Protein AF-M6G6G9-F1 (afdb_monomer)

pLDDT: mean 79.8, std 20.99, range [36.53, 98.06]

Structure (mmCIF, N/CA/C/O backbone):
data_AF-M6G6G9-F1
#
_entry.id   AF-M6G6G9-F1
#
loop_
_atom_site.group_PDB
_atom_site.id
_atom_site.type_symbol
_atom_site.label_atom_id
_atom_site.label_alt_id
_atom_site.label_comp_id
_atom_site.label_asym_id
_atom_site.label_entity_id
_atom_site.label_seq_id
_atom_site.pdbx_PDB_ins_code
_atom_site.Cartn_x
_atom_site.Cartn_y
_atom_site.Cartn_z
_atom_site.occupancy
_atom_site.B_iso_or_equiv
_atom_site.auth_seq_id
_atom_site.auth_comp_id
_atom_site.auth_asym_id
_atom_site.auth_atom_id
_atom_site.pdbx_PDB_model_num
ATOM 1 N N . MET A 1 1 ? 42.085 -16.597 2.224 1.00 45.19 1 MET A N 1
ATOM 2 C CA . MET A 1 1 ? 40.997 -16.356 1.247 1.00 45.19 1 MET A CA 1
ATOM 3 C C . MET A 1 1 ? 41.285 -17.162 -0.008 1.00 45.19 1 MET A C 1
ATOM 5 O O . MET A 1 1 ? 42.331 -16.979 -0.619 1.00 45.19 1 MET A O 1
ATOM 9 N N . ASN A 1 2 ? 40.425 -18.136 -0.305 1.00 42.97 2 ASN A N 1
ATOM 10 C CA . ASN A 1 2 ? 40.686 -19.196 -1.280 1.00 42.97 2 ASN A CA 1
ATOM 11 C C . ASN A 1 2 ? 40.674 -18.666 -2.721 1.00 42.97 2 ASN A C 1
ATOM 13 O O . ASN A 1 2 ? 39.693 -18.068 -3.157 1.00 42.97 2 ASN A O 1
ATOM 17 N N . LYS A 1 3 ? 41.748 -18.949 -3.473 1.00 51.94 3 LYS A N 1
ATOM 18 C CA . LYS A 1 3 ? 41.947 -18.546 -4.882 1.00 51.94 3 LYS A CA 1
ATOM 19 C C . LYS A 1 3 ? 40.821 -19.010 -5.824 1.00 51.94 3 LYS A C 1
ATOM 21 O O . LYS A 1 3 ? 40.594 -18.385 -6.852 1.00 51.94 3 LYS A O 1
ATOM 26 N N . VAL A 1 4 ? 40.074 -20.043 -5.432 1.00 53.12 4 VAL A N 1
ATOM 27 C CA . VAL A 1 4 ? 38.934 -20.600 -6.180 1.00 53.12 4 VAL A CA 1
ATOM 28 C C . VAL A 1 4 ? 37.729 -19.645 -6.207 1.00 53.12 4 VAL A C 1
ATOM 30 O O . VAL A 1 4 ? 37.042 -19.564 -7.219 1.00 53.12 4 VAL A O 1
ATOM 33 N N . GLY A 1 5 ? 37.505 -18.853 -5.150 1.00 45.66 5 GLY A N 1
ATOM 34 C CA . GLY A 1 5 ? 36.379 -17.907 -5.094 1.00 45.66 5 GLY A CA 1
ATOM 35 C C . GLY A 1 5 ? 36.552 -16.689 -6.008 1.00 45.66 5 GLY A C 1
ATOM 36 O O . GLY A 1 5 ? 35.576 -16.167 -6.536 1.00 45.66 5 GLY A O 1
ATOM 37 N N . SER A 1 6 ? 37.799 -16.275 -6.254 1.00 54.47 6 SER A N 1
ATOM 38 C CA . SER A 1 6 ? 38.108 -15.135 -7.131 1.00 54.47 6 SER A CA 1
ATOM 39 C C . SER A 1 6 ? 37.906 -15.475 -8.615 1.00 54.47 6 SER A C 1
ATOM 41 O O . SER A 1 6 ? 37.390 -14.663 -9.381 1.00 54.47 6 SER A O 1
ATOM 43 N N . ALA A 1 7 ? 38.229 -16.711 -9.015 1.00 53.97 7 ALA A N 1
ATOM 44 C CA . ALA A 1 7 ? 38.065 -17.171 -10.395 1.00 53.97 7 ALA A CA 1
ATOM 45 C C . ALA A 1 7 ? 36.588 -17.277 -10.818 1.00 53.97 7 ALA A C 1
ATOM 47 O O . ALA A 1 7 ? 36.253 -16.985 -11.964 1.00 53.97 7 ALA A O 1
ATOM 48 N N . ILE A 1 8 ? 35.694 -17.629 -9.887 1.00 55.59 8 ILE A N 1
ATOM 49 C CA . ILE A 1 8 ? 34.250 -17.714 -10.153 1.00 55.59 8 ILE A CA 1
ATOM 50 C C . ILE A 1 8 ? 33.657 -16.310 -10.362 1.00 55.59 8 ILE A C 1
ATOM 52 O O . ILE A 1 8 ? 32.895 -16.111 -11.303 1.00 55.59 8 ILE A O 1
ATOM 56 N N . CYS A 1 9 ? 34.070 -15.308 -9.577 1.00 49.84 9 CYS A N 1
ATOM 57 C CA . CYS A 1 9 ? 33.643 -13.918 -9.790 1.00 49.84 9 CYS A CA 1
ATOM 58 C C . CYS A 1 9 ? 34.127 -13.337 -11.129 1.00 49.84 9 CYS A C 1
ATOM 60 O O . CYS A 1 9 ? 33.386 -12.600 -11.777 1.00 49.84 9 CYS A O 1
ATOM 62 N N . ALA A 1 10 ? 35.339 -13.682 -11.572 1.00 53.81 10 ALA A N 1
ATOM 63 C CA . ALA A 1 10 ? 35.865 -13.196 -12.847 1.00 53.81 10 ALA A CA 1
ATOM 64 C C . ALA A 1 10 ? 35.118 -13.784 -14.062 1.00 53.81 10 ALA A C 1
ATOM 66 O O . ALA A 1 10 ? 34.889 -13.073 -15.038 1.00 53.81 10 ALA A O 1
ATOM 67 N N . LEU A 1 11 ? 34.683 -15.048 -13.990 1.00 53.75 11 LEU A N 1
ATOM 68 C CA . LEU A 1 11 ? 33.945 -15.707 -15.077 1.00 53.75 11 LEU A CA 1
ATOM 69 C C . LEU A 1 11 ? 32.500 -15.197 -15.226 1.00 53.75 11 LEU A C 1
ATOM 71 O O . LEU A 1 11 ? 31.988 -15.136 -16.342 1.00 53.75 11 LEU A O 1
ATOM 75 N N . PHE A 1 12 ? 31.854 -14.766 -14.138 1.00 51.16 12 PHE A N 1
ATOM 76 C CA . PHE A 1 12 ? 30.517 -14.158 -14.210 1.00 51.16 12 PHE A CA 1
ATOM 77 C C . PHE A 1 12 ? 30.526 -12.742 -14.812 1.00 51.16 12 PHE A C 1
ATOM 79 O O . PHE A 1 12 ? 29.545 -12.331 -15.437 1.00 51.16 12 PHE A O 1
ATOM 86 N N . LEU A 1 13 ? 31.628 -11.998 -14.673 1.00 48.34 13 LEU A N 1
ATOM 87 C CA . LEU A 1 13 ? 31.745 -10.642 -15.221 1.00 48.34 13 LEU A CA 1
ATOM 88 C C . LEU A 1 13 ? 32.042 -10.632 -16.727 1.00 48.34 13 LEU A C 1
ATOM 90 O O . LEU A 1 13 ? 31.556 -9.751 -17.431 1.00 48.34 13 LEU A O 1
ATOM 94 N N . THR A 1 14 ? 32.775 -11.617 -17.253 1.00 48.66 14 THR A N 1
ATOM 95 C CA . THR A 1 14 ? 33.119 -11.660 -18.686 1.00 48.66 14 THR A CA 1
ATOM 96 C C . THR A 1 14 ? 31.988 -12.185 -19.568 1.00 48.66 14 THR A C 1
ATOM 98 O O . THR A 1 14 ? 31.880 -11.765 -20.720 1.00 48.66 14 THR A O 1
ATOM 101 N N . TYR A 1 15 ? 31.093 -13.031 -19.043 1.00 40.59 15 TYR A N 1
ATOM 102 C CA . TYR A 1 15 ? 29.968 -13.557 -19.826 1.00 40.59 15 TYR A CA 1
ATOM 103 C C . TYR A 1 15 ? 28.914 -12.483 -20.160 1.00 40.59 15 TYR A C 1
ATOM 105 O O . TYR A 1 15 ? 28.321 -12.507 -21.235 1.00 40.59 15 TYR A O 1
ATOM 113 N N . ASN A 1 16 ? 28.732 -11.479 -19.293 1.00 42.16 16 ASN A N 1
ATOM 114 C CA . ASN A 1 16 ? 27.743 -10.411 -19.502 1.00 42.16 16 ASN A CA 1
ATOM 115 C C . ASN A 1 16 ? 28.181 -9.339 -20.516 1.00 42.16 16 ASN A C 1
ATOM 117 O O . ASN A 1 16 ? 27.340 -8.618 -21.047 1.00 42.16 16 ASN A O 1
ATOM 121 N N . VAL A 1 17 ? 29.478 -9.242 -20.832 1.00 42.88 17 VAL A N 1
ATOM 122 C CA . VAL A 1 17 ? 29.991 -8.246 -21.791 1.00 42.88 17 VAL A CA 1
ATOM 123 C C . VAL A 1 17 ? 29.801 -8.704 -23.242 1.00 42.88 17 VAL A C 1
ATOM 125 O O . VAL A 1 17 ? 29.745 -7.876 -24.149 1.00 42.88 17 VAL A O 1
ATOM 128 N N . SER A 1 18 ? 29.630 -10.007 -23.491 1.00 37.56 18 SER A N 1
ATOM 129 C CA . SER A 1 18 ? 29.660 -10.536 -24.861 1.00 37.56 18 SER A CA 1
ATOM 130 C C . SER A 1 18 ? 28.325 -10.515 -25.618 1.00 37.56 18 SER A C 1
ATOM 132 O O . SER A 1 18 ? 28.313 -10.828 -26.806 1.00 37.56 18 SER A O 1
ATOM 134 N N . ILE A 1 19 ? 27.213 -10.135 -24.978 1.00 44.84 19 ILE A N 1
ATOM 135 C CA . ILE A 1 19 ? 25.882 -10.088 -25.619 1.00 44.84 19 ILE A CA 1
ATOM 136 C C . ILE A 1 19 ? 25.543 -8.691 -26.189 1.00 44.84 19 ILE A C 1
ATOM 138 O O . ILE A 1 19 ? 24.556 -8.541 -26.901 1.00 44.84 19 ILE A O 1
ATOM 142 N N . PHE A 1 20 ? 26.370 -7.660 -25.967 1.00 44.44 20 PHE A N 1
ATOM 143 C CA . PHE A 1 20 ? 26.024 -6.269 -26.320 1.00 44.44 20 PHE A CA 1
ATOM 144 C C . PHE A 1 20 ? 26.701 -5.711 -27.590 1.00 44.44 20 PHE A C 1
ATOM 146 O O . PHE A 1 20 ? 26.922 -4.509 -27.715 1.00 44.44 20 PHE A O 1
ATOM 153 N N . SER A 1 21 ? 27.046 -6.548 -28.568 1.00 41.75 21 SER A N 1
ATOM 154 C CA . SER A 1 21 ? 27.523 -6.059 -29.875 1.00 41.75 21 SER A CA 1
ATOM 155 C C . SER A 1 21 ? 26.793 -6.719 -31.031 1.00 41.75 21 SER A C 1
ATOM 157 O O . SER A 1 21 ? 27.358 -7.489 -31.797 1.00 41.75 21 SER A O 1
ATOM 159 N N . GLN A 1 22 ? 25.518 -6.366 -31.173 1.00 37.16 22 GLN A N 1
ATOM 160 C CA . GLN A 1 22 ? 24.841 -6.384 -32.465 1.00 37.16 22 GLN A CA 1
ATOM 161 C C . GLN A 1 22 ? 24.063 -5.077 -32.616 1.00 37.16 22 GLN A C 1
ATOM 163 O O . GLN A 1 22 ? 22.884 -4.976 -32.297 1.00 37.16 22 GLN A O 1
ATOM 168 N N . THR A 1 23 ? 24.756 -4.034 -33.066 1.00 36.53 23 THR A N 1
ATOM 169 C CA . THR A 1 23 ? 24.116 -2.811 -33.551 1.00 36.53 23 THR A CA 1
ATOM 170 C C . THR A 1 23 ? 23.564 -3.074 -34.946 1.00 36.53 23 THR A C 1
ATOM 172 O O . THR A 1 23 ? 24.328 -3.158 -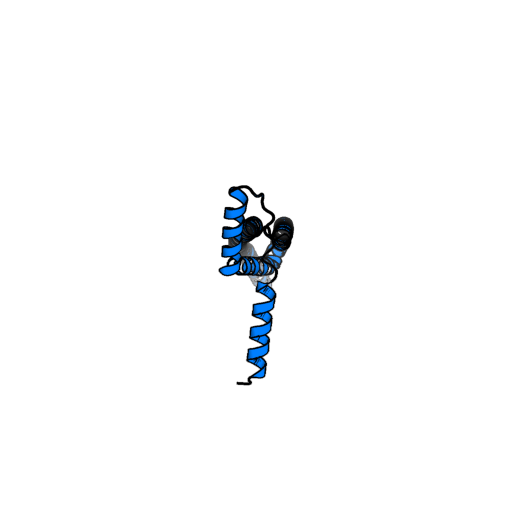35.907 1.00 36.53 23 THR A O 1
ATOM 175 N N . ILE A 1 24 ? 22.242 -3.182 -35.061 1.00 39.06 24 ILE A N 1
ATOM 176 C CA . ILE A 1 24 ? 21.547 -3.032 -36.341 1.00 39.06 24 ILE A CA 1
ATOM 177 C C . ILE A 1 24 ? 21.561 -1.531 -36.686 1.00 39.06 24 ILE A C 1
ATOM 179 O O . ILE A 1 24 ? 21.150 -0.714 -35.856 1.00 39.06 24 ILE A O 1
ATOM 183 N N . PRO A 1 25 ? 22.069 -1.119 -37.860 1.00 37.03 25 PRO A N 1
ATOM 184 C CA . PRO A 1 25 ? 22.175 0.289 -38.201 1.00 37.03 25 PRO A CA 1
ATOM 185 C C . PRO A 1 25 ? 20.826 0.805 -38.707 1.00 37.03 25 PRO A C 1
ATOM 187 O O . PRO A 1 25 ? 20.436 0.548 -39.842 1.00 37.03 25 PRO A O 1
ATOM 190 N N . GLY A 1 26 ? 20.125 1.557 -37.860 1.00 47.06 26 GLY A N 1
ATOM 191 C CA . GLY A 1 26 ? 18.931 2.294 -38.266 1.00 47.06 26 GLY A CA 1
ATOM 192 C C . GLY A 1 26 ? 18.002 2.616 -37.109 1.00 47.06 26 GLY A C 1
ATOM 193 O O . GLY A 1 26 ? 16.889 2.112 -37.081 1.00 47.06 26 GLY A O 1
ATOM 194 N N . GLU A 1 27 ? 18.423 3.454 -36.158 1.00 39.16 27 GLU A N 1
ATOM 195 C CA . GLU A 1 27 ? 17.496 3.933 -35.130 1.00 39.16 27 GLU A CA 1
ATOM 196 C C . GLU A 1 27 ? 17.638 5.428 -34.836 1.00 39.16 27 GLU A C 1
ATOM 198 O O . GLU A 1 27 ? 18.737 5.990 -34.773 1.00 39.16 27 GLU A O 1
ATOM 203 N N . SER A 1 28 ? 16.465 6.056 -34.722 1.00 47.47 28 SER A N 1
ATOM 204 C CA . SER A 1 28 ? 16.240 7.487 -34.540 1.00 47.47 28 SER A CA 1
ATOM 205 C C . SER A 1 28 ? 16.884 8.030 -33.258 1.00 47.47 28 SER A C 1
ATOM 207 O O . SER A 1 28 ? 17.110 7.306 -32.292 1.00 47.47 28 SER A O 1
ATOM 209 N N . LYS A 1 29 ? 17.171 9.337 -33.233 1.00 50.59 29 LYS A N 1
ATOM 210 C CA . LYS A 1 29 ? 17.879 9.995 -32.121 1.00 50.59 29 LYS A CA 1
ATOM 211 C C . LYS A 1 29 ? 17.161 9.891 -30.760 1.00 50.59 29 LYS A C 1
ATOM 213 O O . LYS A 1 29 ? 17.851 9.947 -29.747 1.00 50.59 29 LYS A O 1
ATOM 218 N N . ASP A 1 30 ? 15.846 9.659 -30.728 1.00 49.44 30 ASP A N 1
ATOM 219 C CA . ASP A 1 30 ? 15.071 9.523 -29.483 1.00 49.44 30 ASP A CA 1
ATOM 220 C C . ASP A 1 30 ? 15.281 8.178 -28.767 1.00 49.44 30 ASP A C 1
ATOM 222 O O . ASP A 1 30 ? 15.223 8.114 -27.536 1.00 49.44 30 ASP A O 1
ATOM 226 N N . SER A 1 31 ? 15.585 7.096 -29.497 1.00 53.91 31 SER A N 1
ATOM 227 C CA . SER A 1 31 ? 15.775 5.778 -28.873 1.00 53.91 31 SER A CA 1
ATOM 228 C C . SER A 1 31 ? 17.065 5.719 -28.056 1.00 53.91 31 SER A C 1
ATOM 230 O O . SER A 1 31 ? 17.075 5.170 -26.956 1.00 53.91 31 SER A O 1
ATOM 232 N N . LYS A 1 32 ? 18.136 6.371 -28.528 1.00 52.72 32 LYS A N 1
ATOM 233 C CA . LYS A 1 32 ? 19.435 6.400 -27.838 1.00 52.72 32 LYS A CA 1
ATOM 234 C C . LYS A 1 32 ? 19.376 7.081 -26.472 1.00 52.72 32 LYS A C 1
ATOM 236 O O . LYS A 1 32 ? 20.006 6.587 -25.542 1.00 52.72 32 LYS A O 1
ATOM 241 N N . GLN A 1 33 ? 18.621 8.174 -26.341 1.00 58.94 33 GLN A N 1
ATOM 242 C CA . GLN A 1 33 ? 18.523 8.932 -25.089 1.00 58.94 33 GLN A CA 1
ATOM 243 C C . GLN A 1 33 ? 17.724 8.177 -24.014 1.00 58.94 33 GLN A C 1
ATOM 245 O O . GLN A 1 33 ? 18.104 8.168 -22.839 1.00 58.94 33 GLN A O 1
ATOM 250 N N . LYS A 1 34 ? 16.653 7.484 -24.419 1.00 59.34 34 LYS A N 1
ATOM 251 C CA . LYS A 1 34 ? 15.872 6.612 -23.532 1.00 59.34 34 LYS A CA 1
ATOM 252 C C . LYS A 1 34 ? 16.711 5.430 -23.034 1.00 59.34 34 LYS A C 1
ATOM 254 O O . LYS A 1 34 ? 16.739 5.156 -21.840 1.00 59.34 34 LYS A O 1
ATOM 259 N N . LEU A 1 35 ? 17.482 4.813 -23.930 1.00 59.78 35 LEU A N 1
ATOM 260 C CA . LEU A 1 35 ? 18.350 3.672 -23.624 1.00 59.78 35 LEU A CA 1
ATOM 261 C C . LEU A 1 35 ? 19.490 4.043 -22.656 1.00 59.78 35 LEU A C 1
ATOM 263 O O . LEU A 1 35 ? 19.846 3.244 -21.793 1.00 59.78 35 LEU A O 1
ATOM 267 N N . THR A 1 36 ? 20.031 5.265 -22.744 1.00 61.59 36 THR A N 1
ATOM 268 C CA . THR A 1 36 ? 21.016 5.774 -21.771 1.00 61.59 36 THR A CA 1
ATOM 269 C C . THR A 1 36 ? 20.415 6.047 -20.392 1.00 61.59 36 THR A C 1
ATOM 271 O O . THR A 1 36 ? 21.055 5.735 -19.392 1.00 61.59 36 THR A O 1
ATOM 274 N N . SER A 1 37 ? 19.188 6.574 -20.320 1.00 65.94 37 SER A N 1
ATOM 275 C CA . SER A 1 37 ? 18.511 6.861 -19.045 1.00 65.94 37 SER A CA 1
ATOM 276 C C . SER A 1 37 ? 18.065 5.583 -18.327 1.00 65.94 37 SER A C 1
ATOM 278 O O . SER A 1 37 ? 18.262 5.445 -17.122 1.00 65.94 37 SER A O 1
ATOM 280 N N . ASP A 1 38 ? 17.536 4.611 -19.069 1.00 68.25 38 ASP A N 1
ATOM 281 C CA . ASP A 1 38 ? 17.146 3.309 -18.526 1.00 68.25 38 ASP A CA 1
ATOM 282 C C . ASP A 1 38 ? 18.363 2.531 -18.001 1.00 68.25 38 ASP A C 1
ATOM 284 O O . ASP A 1 38 ? 18.302 1.902 -16.944 1.00 68.25 38 ASP A O 1
ATOM 288 N N . ARG A 1 39 ? 19.505 2.638 -18.689 1.00 70.69 39 ARG A N 1
ATOM 289 C CA . ARG A 1 39 ? 20.779 2.073 -18.236 1.00 70.69 39 ARG A CA 1
ATOM 290 C C . ARG A 1 39 ? 21.268 2.711 -16.934 1.00 70.69 39 ARG A C 1
ATOM 292 O O . ARG A 1 39 ? 21.682 1.988 -16.033 1.00 70.69 39 ARG A O 1
ATOM 299 N N . GLU A 1 40 ? 21.164 4.030 -16.799 1.00 74.19 40 GLU A N 1
ATOM 300 C CA . GLU A 1 40 ? 21.514 4.748 -15.567 1.00 74.19 40 GLU A CA 1
ATOM 301 C C . GLU A 1 40 ? 20.637 4.310 -14.379 1.00 74.19 40 GLU A C 1
ATOM 303 O O . GLU A 1 40 ? 21.132 4.117 -13.269 1.00 74.19 40 GLU A O 1
ATOM 308 N N . LEU A 1 41 ? 19.338 4.075 -14.593 1.00 73.62 41 LEU A N 1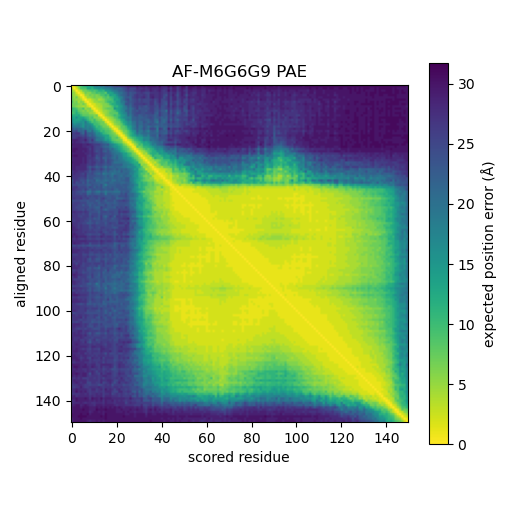
ATOM 309 C CA . LEU A 1 41 ? 18.422 3.604 -13.542 1.00 73.62 41 LEU A CA 1
ATOM 310 C C . LEU A 1 41 ? 18.787 2.213 -13.000 1.00 73.62 41 LEU A C 1
ATOM 312 O O . LEU A 1 41 ? 18.581 1.942 -11.810 1.00 73.62 41 LEU A O 1
ATOM 316 N N . ILE A 1 42 ? 19.334 1.350 -13.859 1.00 74.56 42 ILE A N 1
ATOM 317 C CA . ILE A 1 42 ? 19.838 0.023 -13.486 1.00 74.56 42 ILE A CA 1
ATOM 318 C C . ILE A 1 42 ? 21.198 0.148 -12.795 1.00 74.56 42 ILE A C 1
ATOM 320 O O . ILE A 1 42 ? 21.382 -0.409 -11.714 1.00 74.56 42 ILE A O 1
ATOM 324 N N . GLU A 1 43 ? 22.134 0.903 -13.376 1.00 70.75 43 GLU A N 1
ATOM 325 C CA . GLU A 1 43 ? 23.496 1.074 -12.847 1.00 70.75 43 GLU A CA 1
ATOM 326 C C . GLU A 1 43 ? 23.501 1.761 -11.471 1.00 70.75 43 GLU A C 1
ATOM 328 O O . GLU A 1 43 ? 24.290 1.402 -10.598 1.00 70.75 43 GLU A O 1
ATOM 333 N N . THR A 1 44 ? 22.572 2.691 -11.232 1.00 77.25 44 THR A N 1
ATOM 334 C CA . THR A 1 44 ? 22.393 3.355 -9.928 1.00 77.25 44 THR A CA 1
ATOM 335 C C . THR A 1 44 ? 21.645 2.500 -8.900 1.00 77.25 44 THR A C 1
ATOM 337 O O . THR A 1 44 ? 21.586 2.865 -7.725 1.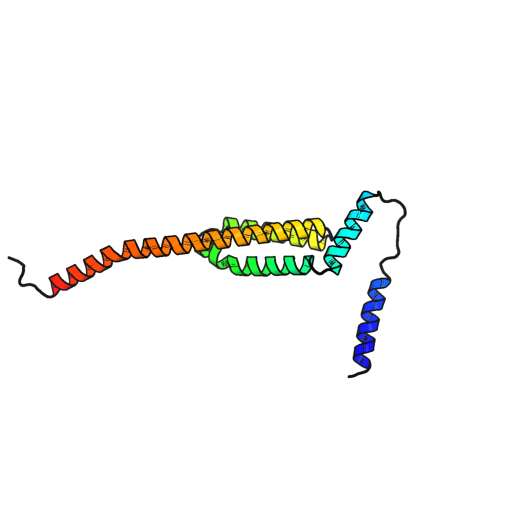00 77.25 44 THR A O 1
ATOM 340 N N . GLY A 1 45 ? 21.023 1.388 -9.312 1.00 84.50 45 GLY A N 1
ATOM 341 C CA . GLY A 1 45 ? 20.181 0.549 -8.452 1.00 84.50 45 GLY A CA 1
ATOM 342 C C . GLY A 1 45 ? 18.890 1.226 -7.970 1.00 84.50 45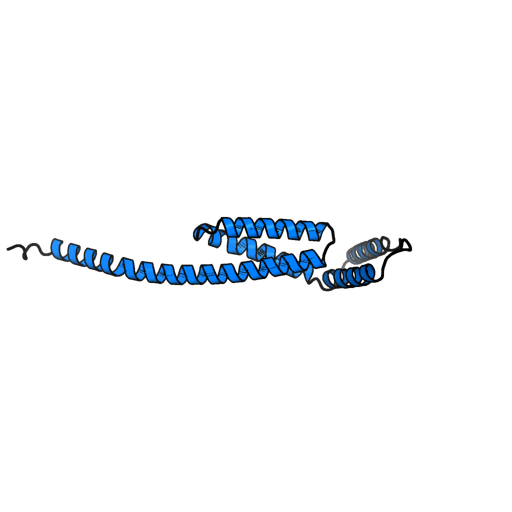 G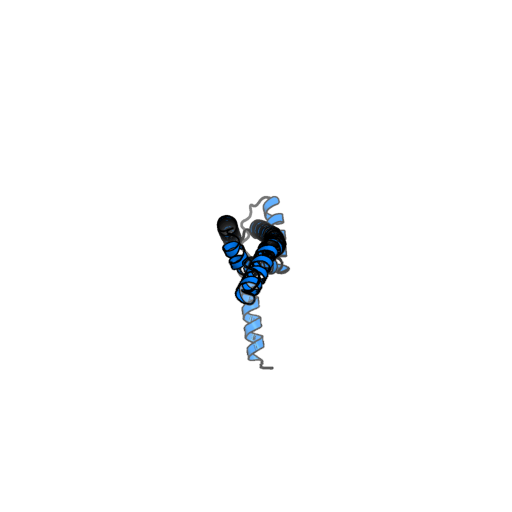LY A C 1
ATOM 343 O O . GLY A 1 45 ? 18.167 0.660 -7.143 1.00 84.50 45 GLY A O 1
ATOM 344 N N . LYS A 1 46 ? 18.571 2.429 -8.474 1.00 89.12 46 LYS A N 1
ATOM 345 C CA . LYS A 1 46 ? 17.396 3.210 -8.059 1.00 89.12 46 LYS A CA 1
ATOM 346 C C . LYS A 1 46 ? 16.099 2.450 -8.333 1.00 89.12 46 LYS A C 1
ATOM 348 O O . LYS A 1 46 ? 15.200 2.454 -7.489 1.00 89.12 46 LYS A O 1
ATOM 353 N N . LEU A 1 47 ? 16.018 1.780 -9.483 1.00 90.50 47 LEU A N 1
ATOM 354 C CA . LEU A 1 47 ? 14.850 0.999 -9.880 1.00 90.50 47 LEU A CA 1
ATOM 355 C C . LEU A 1 47 ? 14.590 -0.179 -8.926 1.00 90.50 47 LEU A C 1
ATOM 357 O O . LEU A 1 47 ? 13.481 -0.318 -8.409 1.00 90.50 47 LEU A O 1
ATOM 361 N N . GLU A 1 48 ? 15.608 -0.985 -8.614 1.00 92.56 48 GLU A N 1
ATOM 362 C CA . GLU A 1 48 ? 15.453 -2.087 -7.649 1.00 92.56 48 GLU A CA 1
ATOM 363 C C . GLU A 1 48 ? 15.074 -1.582 -6.260 1.00 92.56 48 GLU A C 1
ATOM 365 O O . GLU A 1 48 ? 14.248 -2.176 -5.561 1.00 92.56 48 GLU A O 1
ATOM 370 N N . PHE A 1 49 ? 15.648 -0.450 -5.857 1.00 93.31 49 PHE A N 1
ATOM 371 C CA . PHE A 1 49 ? 15.340 0.158 -4.577 1.00 93.31 49 PHE A CA 1
ATOM 372 C C . PHE A 1 49 ? 13.872 0.591 -4.474 1.00 93.31 49 PHE A C 1
ATOM 374 O O . PHE A 1 49 ? 13.213 0.259 -3.482 1.00 93.31 49 PHE A O 1
ATOM 381 N N . ILE A 1 50 ? 13.334 1.297 -5.479 1.00 95.06 50 ILE A N 1
ATOM 382 C CA . ILE A 1 50 ? 11.926 1.720 -5.455 1.00 95.06 50 ILE A CA 1
ATOM 383 C C . ILE A 1 50 ? 10.983 0.521 -5.565 1.00 95.06 50 ILE A C 1
ATOM 385 O O . ILE A 1 50 ? 10.027 0.434 -4.795 1.00 95.06 50 ILE A O 1
ATOM 389 N N . ARG A 1 51 ? 11.294 -0.453 -6.425 1.00 96.38 51 ARG A N 1
ATOM 390 C CA . ARG A 1 51 ? 10.530 -1.697 -6.563 1.00 96.38 51 ARG A CA 1
ATOM 391 C C . ARG A 1 51 ? 10.416 -2.435 -5.228 1.00 96.38 51 ARG A C 1
ATOM 393 O O . ARG A 1 51 ? 9.314 -2.770 -4.788 1.00 96.38 51 ARG A O 1
ATOM 400 N N . ARG A 1 52 ? 11.538 -2.610 -4.517 1.00 96.44 52 ARG A N 1
ATOM 401 C CA . ARG A 1 52 ? 11.561 -3.233 -3.184 1.00 96.44 52 ARG A CA 1
ATOM 402 C C . ARG A 1 52 ? 10.759 -2.435 -2.156 1.00 96.44 52 ARG A C 1
ATOM 404 O O . ARG A 1 52 ? 10.042 -3.035 -1.354 1.00 96.44 52 ARG A O 1
ATOM 411 N N . LYS A 1 53 ? 10.872 -1.103 -2.160 1.00 95.88 53 LYS A N 1
ATOM 412 C CA . LYS A 1 53 ? 10.089 -0.230 -1.270 1.00 95.88 53 LYS A CA 1
ATOM 413 C C . LYS A 1 53 ? 8.592 -0.398 -1.487 1.00 95.88 53 LYS A C 1
ATOM 415 O O . LYS A 1 53 ? 7.861 -0.558 -0.515 1.00 95.88 53 LYS A O 1
ATOM 420 N N . VAL A 1 54 ? 8.153 -0.403 -2.742 1.00 97.25 54 VAL A N 1
ATOM 421 C CA . VAL A 1 54 ? 6.744 -0.582 -3.098 1.00 97.25 54 VAL A CA 1
ATOM 422 C C . VAL A 1 54 ? 6.234 -1.942 -2.637 1.00 97.25 54 VAL A C 1
ATOM 424 O O . VAL A 1 54 ? 5.195 -1.998 -1.987 1.00 97.25 54 VAL A O 1
ATOM 427 N N . TYR A 1 55 ? 6.982 -3.020 -2.890 1.00 97.31 55 TYR A N 1
ATOM 428 C CA . TYR A 1 55 ? 6.613 -4.363 -2.434 1.00 97.31 55 TYR A CA 1
ATOM 429 C C . TYR A 1 55 ? 6.415 -4.430 -0.911 1.00 97.31 55 TYR A C 1
ATOM 431 O O . TYR A 1 55 ? 5.415 -4.964 -0.424 1.00 97.31 55 TYR A O 1
ATOM 439 N N . LEU A 1 56 ? 7.351 -3.857 -0.144 1.00 97.19 56 LEU A N 1
ATOM 440 C CA . LEU A 1 56 ? 7.250 -3.810 1.315 1.00 97.19 56 LEU A CA 1
ATOM 441 C C . LEU A 1 56 ? 6.078 -2.941 1.785 1.00 97.19 56 LEU A C 1
ATOM 443 O O . LEU A 1 56 ? 5.356 -3.364 2.685 1.00 97.19 56 LEU A O 1
ATOM 447 N N . GLY A 1 57 ? 5.856 -1.781 1.161 1.00 96.19 57 GLY A N 1
ATOM 448 C CA . GLY A 1 57 ? 4.730 -0.896 1.471 1.00 96.19 57 GLY A CA 1
ATOM 449 C C . GLY A 1 57 ? 3.377 -1.567 1.224 1.00 96.19 57 GLY A C 1
ATOM 450 O O . GLY A 1 57 ? 2.524 -1.579 2.104 1.00 96.19 57 GLY A O 1
ATOM 451 N N . LEU A 1 58 ? 3.210 -2.230 0.076 1.00 96.19 58 LEU A N 1
ATOM 452 C CA . LEU A 1 58 ? 2.013 -3.015 -0.255 1.00 96.19 58 LEU A CA 1
ATOM 453 C C . LEU A 1 58 ? 1.748 -4.113 0.774 1.00 96.19 58 LEU A C 1
ATOM 455 O O . LEU A 1 58 ? 0.621 -4.281 1.243 1.00 96.19 58 LEU A O 1
ATOM 459 N N . LYS A 1 59 ? 2.794 -4.858 1.149 1.00 95.50 59 LYS A N 1
ATOM 460 C CA . LYS A 1 59 ? 2.692 -5.896 2.178 1.00 95.50 59 LYS A CA 1
ATOM 461 C C . LYS A 1 59 ? 2.305 -5.303 3.537 1.00 95.50 59 LYS A C 1
ATOM 463 O O . LYS A 1 59 ? 1.490 -5.906 4.232 1.00 95.50 59 LYS A O 1
ATOM 468 N N . GLY A 1 60 ? 2.874 -4.154 3.898 1.00 94.94 60 GLY A N 1
ATOM 469 C CA . GLY A 1 60 ? 2.635 -3.473 5.171 1.00 94.94 60 GLY A CA 1
ATOM 470 C C . GLY A 1 60 ? 1.218 -2.920 5.301 1.00 94.94 60 GLY A C 1
ATOM 471 O O . GLY A 1 60 ? 0.553 -3.160 6.305 1.00 94.94 60 GLY A O 1
ATOM 472 N N . ILE A 1 61 ? 0.716 -2.248 4.264 1.00 96.00 61 ILE A N 1
ATOM 473 C CA . ILE A 1 61 ? -0.581 -1.564 4.317 1.00 96.00 61 ILE A CA 1
ATOM 474 C C . ILE A 1 61 ? -1.781 -2.511 4.134 1.00 96.00 61 ILE A C 1
ATOM 476 O O . ILE A 1 61 ? -2.913 -2.163 4.471 1.00 96.00 61 ILE A O 1
ATOM 480 N N . ARG A 1 62 ? -1.555 -3.734 3.634 1.00 96.12 62 ARG A N 1
ATOM 481 C CA . ARG A 1 62 ? -2.610 -4.701 3.286 1.00 96.12 62 ARG A CA 1
ATOM 482 C C . ARG A 1 62 ? -3.627 -4.935 4.401 1.00 96.12 62 ARG A C 1
ATOM 484 O O . ARG A 1 62 ? -4.827 -4.851 4.156 1.00 96.12 62 ARG A O 1
ATOM 491 N N . VAL A 1 63 ? -3.162 -5.281 5.601 1.00 95.19 63 VAL A N 1
ATOM 492 C CA . VAL A 1 63 ? -4.055 -5.616 6.726 1.00 95.19 63 VAL A CA 1
ATOM 493 C C . VAL A 1 63 ? -4.842 -4.386 7.159 1.00 95.19 63 VAL A C 1
ATOM 495 O O . VAL A 1 63 ? -6.049 -4.470 7.368 1.00 95.19 63 VAL A O 1
ATOM 498 N N . SER A 1 64 ? -4.180 -3.232 7.216 1.00 94.88 64 SER A N 1
ATOM 499 C CA . SER A 1 64 ? -4.812 -1.967 7.569 1.00 94.88 64 SER A CA 1
ATOM 500 C C . SER A 1 64 ? -5.921 -1.592 6.585 1.00 94.88 64 SER A C 1
ATOM 502 O O . SER A 1 64 ? -7.029 -1.288 7.011 1.00 94.88 64 SER A O 1
ATOM 504 N N . LEU A 1 65 ? -5.688 -1.702 5.273 1.00 95.62 65 LEU A N 1
ATOM 505 C CA . LEU A 1 65 ? -6.734 -1.443 4.277 1.00 95.62 65 LEU A CA 1
ATOM 506 C C . LEU A 1 65 ? -7.944 -2.365 4.465 1.00 95.62 65 LEU A C 1
ATOM 508 O O . LEU A 1 65 ? -9.079 -1.896 4.426 1.00 95.62 65 LEU A O 1
ATOM 512 N N . LEU A 1 66 ? -7.719 -3.657 4.718 1.00 95.38 66 LEU A N 1
ATOM 513 C CA . LEU A 1 66 ? -8.807 -4.611 4.951 1.00 95.38 66 LEU A CA 1
ATOM 514 C C . LEU A 1 66 ? -9.604 -4.280 6.219 1.00 95.38 66 LEU A C 1
ATOM 516 O O . LEU A 1 66 ? -10.832 -4.247 6.170 1.00 95.38 66 LEU A O 1
ATOM 520 N N . ASN A 1 67 ? -8.923 -3.965 7.321 1.00 93.75 67 ASN A N 1
ATOM 521 C CA . ASN A 1 67 ? -9.564 -3.617 8.593 1.00 93.75 67 ASN A CA 1
ATOM 522 C C . ASN A 1 67 ? -10.391 -2.325 8.512 1.00 93.75 67 ASN A C 1
ATOM 524 O O . ASN A 1 67 ? -11.374 -2.171 9.233 1.00 93.75 67 ASN A O 1
ATOM 528 N N . PHE A 1 68 ? -10.017 -1.409 7.619 1.00 93.88 68 PHE A N 1
ATOM 529 C CA . PHE A 1 68 ? -10.741 -0.162 7.373 1.00 93.88 68 PHE A CA 1
ATOM 530 C C . PHE A 1 68 ? -11.732 -0.256 6.200 1.00 93.88 68 PHE A C 1
ATOM 532 O O . PHE A 1 68 ? -12.283 0.760 5.782 1.00 93.88 68 PHE A O 1
ATOM 539 N N . GLY A 1 69 ? -11.992 -1.456 5.666 1.00 94.06 69 GLY A N 1
ATOM 540 C CA . GLY A 1 69 ? -12.971 -1.676 4.594 1.00 94.06 69 GLY A CA 1
ATOM 541 C C . GLY A 1 69 ? -12.534 -1.173 3.212 1.00 94.06 69 GLY A C 1
ATOM 542 O O . GLY A 1 69 ? -13.332 -1.148 2.279 1.00 94.06 69 GLY A O 1
ATOM 543 N N . LYS A 1 70 ? -11.259 -0.817 3.037 1.00 95.69 70 LYS A N 1
ATOM 544 C CA . LYS A 1 70 ? -10.671 -0.264 1.806 1.00 95.69 70 LYS A CA 1
ATOM 545 C C . LYS A 1 70 ? -10.186 -1.359 0.846 1.00 95.69 70 LYS A C 1
ATOM 547 O O . LYS A 1 70 ? -9.078 -1.313 0.314 1.00 95.69 70 LYS A O 1
ATOM 552 N N . LYS A 1 71 ? -11.017 -2.383 0.618 1.00 96.12 71 LYS A N 1
ATOM 553 C CA . LYS A 1 71 ? -10.678 -3.520 -0.261 1.00 96.12 71 LYS A CA 1
ATOM 554 C C . LYS A 1 71 ? -10.406 -3.076 -1.704 1.00 96.12 71 LYS A C 1
ATOM 556 O O . LYS A 1 71 ? -9.476 -3.579 -2.321 1.00 96.12 71 LYS A O 1
ATOM 561 N N . GLN A 1 72 ? -11.179 -2.114 -2.207 1.00 97.25 72 GLN A N 1
ATOM 562 C CA . GLN A 1 72 ? -11.029 -1.584 -3.566 1.00 97.25 72 GLN A CA 1
ATOM 563 C C . GLN A 1 72 ? -9.685 -0.866 -3.762 1.00 97.25 72 GLN A C 1
ATOM 565 O O . GLN A 1 72 ? -9.027 -1.075 -4.777 1.00 97.25 72 GLN A O 1
ATOM 570 N N . ASP A 1 73 ? -9.234 -0.092 -2.768 1.00 96.81 73 ASP A N 1
ATOM 571 C CA . ASP A 1 73 ? -7.919 0.562 -2.803 1.00 96.81 73 ASP A CA 1
ATOM 572 C C . ASP A 1 73 ? -6.786 -0.476 -2.841 1.00 96.81 73 ASP A C 1
ATOM 574 O O . ASP A 1 73 ? -5.831 -0.335 -3.605 1.00 96.81 73 ASP A O 1
ATOM 578 N N . LEU A 1 74 ? -6.912 -1.559 -2.064 1.00 96.75 74 LEU A N 1
ATOM 579 C CA . LEU A 1 74 ? -5.951 -2.666 -2.075 1.00 96.75 74 LEU A CA 1
ATOM 580 C C . LEU A 1 74 ? -5.911 -3.386 -3.432 1.00 96.75 74 LEU A C 1
ATOM 582 O O . LEU A 1 74 ? -4.828 -3.673 -3.939 1.00 96.75 74 LEU A O 1
ATOM 586 N N . GLU A 1 75 ? -7.074 -3.682 -4.016 1.00 97.19 75 GLU A N 1
ATOM 587 C CA . GLU A 1 75 ? -7.181 -4.321 -5.333 1.00 97.19 75 GLU A CA 1
ATOM 588 C C . GLU A 1 75 ? -6.574 -3.439 -6.429 1.00 97.19 75 GLU A C 1
ATOM 590 O O . GLU A 1 75 ? -5.813 -3.933 -7.263 1.00 97.19 75 GLU A O 1
ATOM 595 N N . LYS A 1 76 ? -6.823 -2.126 -6.375 1.00 97.81 76 LYS A N 1
ATOM 596 C CA . LYS A 1 76 ? -6.216 -1.155 -7.288 1.00 97.81 76 LYS A CA 1
ATOM 597 C C . LYS A 1 76 ? -4.692 -1.126 -7.154 1.00 97.81 76 LYS A C 1
ATOM 599 O O . LYS A 1 76 ? -4.002 -1.251 -8.159 1.00 97.81 76 LYS A O 1
ATOM 604 N N . LEU A 1 77 ? -4.155 -1.011 -5.936 1.00 97.50 77 LEU A N 1
ATOM 605 C CA . LEU A 1 77 ? -2.702 -1.010 -5.718 1.00 97.50 77 LEU A CA 1
ATOM 606 C C . LEU A 1 77 ? -2.045 -2.309 -6.207 1.00 97.50 77 LEU A C 1
ATOM 608 O O . LEU A 1 77 ? -0.946 -2.270 -6.756 1.00 97.50 77 LEU A O 1
ATOM 612 N N . ALA A 1 78 ? -2.703 -3.456 -6.016 1.00 96.81 78 ALA A N 1
ATOM 613 C CA . ALA A 1 78 ? -2.207 -4.741 -6.497 1.00 96.81 78 ALA A CA 1
ATOM 614 C C . ALA A 1 78 ? -2.194 -4.820 -8.034 1.00 96.81 78 ALA A C 1
ATOM 616 O O . ALA A 1 78 ? -1.229 -5.325 -8.608 1.00 96.81 78 ALA A O 1
ATOM 617 N N . ALA A 1 79 ? -3.230 -4.296 -8.696 1.00 98.06 79 ALA A N 1
ATOM 618 C CA . ALA A 1 79 ? -3.292 -4.216 -10.153 1.00 98.06 79 ALA A CA 1
ATOM 619 C C . ALA A 1 79 ? -2.211 -3.279 -10.718 1.00 98.06 79 ALA A C 1
ATOM 621 O O . ALA A 1 79 ? -1.455 -3.684 -11.604 1.00 98.06 79 ALA A O 1
ATOM 622 N N . ASP A 1 80 ? -2.077 -2.076 -10.149 1.00 97.81 80 ASP A N 1
ATOM 623 C CA . ASP A 1 80 ? -1.059 -1.092 -10.535 1.00 97.81 80 ASP A CA 1
ATOM 624 C C . ASP A 1 80 ? 0.357 -1.684 -10.365 1.00 97.81 80 ASP A C 1
ATOM 626 O O . ASP A 1 80 ? 1.215 -1.551 -11.240 1.00 97.81 80 ASP A O 1
ATOM 630 N N . TYR A 1 81 ? 0.599 -2.415 -9.270 1.00 97.62 81 TYR A N 1
ATOM 631 C CA . TYR A 1 81 ? 1.862 -3.121 -9.035 1.00 97.62 81 TYR A CA 1
ATOM 632 C C . TYR A 1 81 ? 2.125 -4.232 -10.053 1.00 97.62 81 TYR A C 1
ATOM 634 O O . TYR A 1 81 ? 3.235 -4.329 -10.576 1.00 97.62 81 TYR A O 1
ATOM 642 N N . GLY A 1 82 ? 1.117 -5.044 -10.384 1.00 97.81 82 GLY A N 1
ATOM 643 C CA . GLY A 1 82 ? 1.233 -6.067 -11.426 1.00 97.81 82 GLY A CA 1
ATOM 644 C C . GLY A 1 82 ? 1.575 -5.473 -12.798 1.00 97.81 82 GLY A C 1
ATOM 645 O O . GLY A 1 82 ? 2.394 -6.028 -13.537 1.00 97.81 82 GLY A O 1
ATOM 646 N N . GLN A 1 83 ? 1.014 -4.304 -13.121 1.00 98.06 83 GLN A N 1
ATOM 647 C CA . GLN A 1 83 ? 1.364 -3.560 -14.329 1.00 98.06 83 GLN A CA 1
ATOM 648 C C . GLN A 1 83 ? 2.814 -3.051 -14.286 1.00 98.06 83 GLN A C 1
ATOM 650 O O . GLN A 1 83 ? 3.532 -3.184 -15.278 1.00 98.06 83 GLN A O 1
ATOM 655 N N . ALA A 1 84 ? 3.273 -2.522 -13.148 1.00 97.62 84 ALA A N 1
ATOM 656 C CA . ALA A 1 84 ? 4.651 -2.056 -12.980 1.00 97.62 84 ALA A CA 1
ATOM 657 C C . ALA A 1 84 ? 5.673 -3.192 -13.127 1.00 97.62 84 ALA A C 1
ATOM 659 O O . ALA A 1 84 ? 6.662 -3.040 -13.844 1.00 97.62 84 ALA A O 1
ATOM 660 N N . GLU A 1 85 ? 5.403 -4.357 -12.531 1.00 96.88 85 GLU A N 1
ATOM 661 C CA . GLU A 1 85 ? 6.225 -5.561 -12.707 1.00 96.88 85 GLU A CA 1
ATOM 662 C C . GLU A 1 85 ? 6.229 -6.031 -14.170 1.00 96.88 85 GLU A C 1
ATOM 664 O O . GLU A 1 85 ? 7.273 -6.412 -14.694 1.00 96.88 85 GLU A O 1
ATOM 669 N N . THR A 1 86 ? 5.098 -5.941 -14.876 1.00 97.75 86 THR A N 1
ATOM 670 C CA . THR A 1 86 ? 5.036 -6.287 -16.306 1.00 97.75 86 THR A CA 1
ATOM 671 C C . THR A 1 86 ? 5.930 -5.376 -17.151 1.00 97.75 86 THR A C 1
ATOM 673 O O . THR A 1 86 ? 6.659 -5.865 -18.012 1.00 97.75 86 THR A O 1
ATOM 676 N N . LEU A 1 87 ? 5.900 -4.061 -16.910 1.00 95.56 87 LEU A N 1
ATOM 677 C CA . LEU A 1 87 ? 6.766 -3.094 -17.599 1.00 95.56 87 LEU A CA 1
ATOM 678 C C . LEU A 1 87 ? 8.243 -3.341 -17.283 1.00 95.56 87 LEU A C 1
ATOM 680 O O . LEU A 1 87 ? 9.082 -3.325 -18.182 1.00 95.56 87 LEU A O 1
ATOM 684 N N . TYR A 1 88 ? 8.548 -3.636 -16.020 1.00 93.81 88 TYR A N 1
ATOM 685 C CA . TYR A 1 88 ? 9.890 -3.994 -15.579 1.00 93.81 88 TYR A CA 1
ATOM 686 C C . TYR A 1 88 ? 10.418 -5.234 -16.323 1.00 93.81 88 TYR A C 1
ATOM 688 O O . TYR A 1 88 ? 11.524 -5.207 -16.860 1.00 93.81 88 TYR A O 1
ATOM 696 N N . LEU A 1 89 ? 9.614 -6.297 -16.435 1.00 93.50 89 LEU A N 1
ATOM 697 C CA . LEU A 1 89 ? 9.986 -7.523 -17.155 1.00 93.50 89 LEU A CA 1
ATOM 698 C C . LEU A 1 89 ? 10.149 -7.311 -18.668 1.00 93.50 89 LEU A C 1
ATOM 700 O O . LEU A 1 89 ? 10.927 -8.019 -19.303 1.00 93.50 89 LEU A O 1
ATOM 704 N N . LYS A 1 90 ? 9.448 -6.329 -19.243 1.00 94.56 90 LYS A N 1
ATOM 705 C CA . LYS A 1 90 ? 9.584 -5.915 -20.650 1.00 94.56 90 LYS A CA 1
ATOM 706 C C . LYS A 1 90 ? 10.774 -4.984 -20.911 1.00 94.56 90 LYS A C 1
ATOM 708 O O . LYS A 1 90 ? 10.928 -4.516 -22.035 1.00 94.56 90 LYS A O 1
ATOM 713 N N . ALA A 1 91 ? 11.595 -4.710 -19.896 1.00 90.81 91 ALA A N 1
ATOM 714 C CA . ALA A 1 91 ? 12.684 -3.738 -19.945 1.00 90.81 91 ALA A CA 1
ATOM 715 C C . ALA A 1 91 ? 12.235 -2.294 -20.252 1.00 90.81 91 ALA A C 1
ATOM 717 O O . ALA A 1 91 ? 13.026 -1.465 -20.694 1.00 90.81 91 ALA A O 1
ATOM 718 N N . GLU A 1 92 ? 10.975 -1.955 -19.966 1.00 91.56 92 GLU A N 1
ATOM 719 C CA . GLU A 1 92 ? 10.467 -0.582 -20.035 1.00 91.56 92 GLU A CA 1
ATOM 720 C C . GLU A 1 92 ? 10.753 0.157 -18.718 1.00 91.56 92 GLU A C 1
ATOM 722 O O . GLU A 1 92 ? 9.843 0.562 -17.988 1.00 91.56 92 GLU A O 1
ATOM 727 N N . TYR A 1 93 ? 12.034 0.291 -18.379 1.00 91.12 93 TYR A N 1
ATOM 728 C CA . TYR A 1 93 ? 12.481 0.655 -17.034 1.00 91.12 93 TYR A CA 1
ATOM 729 C C . TYR A 1 93 ? 12.074 2.062 -16.592 1.00 91.12 93 TYR A C 1
ATOM 731 O O . TYR A 1 93 ? 11.658 2.227 -15.442 1.00 91.12 93 TYR A O 1
ATOM 739 N N . GLY A 1 94 ? 12.096 3.058 -17.477 1.00 89.75 94 GLY A N 1
ATOM 740 C CA . GLY A 1 94 ? 11.579 4.393 -17.177 1.00 89.75 94 GLY A CA 1
ATOM 741 C C . GLY A 1 94 ? 10.091 4.369 -16.817 1.00 89.75 94 GLY A C 1
ATOM 742 O O . GLY A 1 94 ? 9.699 4.887 -15.770 1.00 89.75 94 GLY A O 1
ATOM 743 N N . ASN A 1 95 ? 9.275 3.671 -17.617 1.00 92.31 95 ASN A N 1
ATOM 744 C CA . ASN A 1 95 ? 7.834 3.528 -17.378 1.00 92.31 95 ASN A CA 1
ATOM 745 C C . ASN A 1 95 ? 7.558 2.769 -16.069 1.00 92.31 95 ASN A C 1
ATOM 747 O O . ASN A 1 95 ? 6.724 3.190 -15.264 1.00 92.31 95 ASN A O 1
ATOM 751 N N . ALA A 1 96 ? 8.288 1.676 -15.829 1.00 94.56 96 ALA A N 1
ATOM 752 C CA . ALA A 1 96 ? 8.191 0.897 -14.600 1.00 94.56 96 ALA A CA 1
ATOM 753 C C . ALA A 1 96 ? 8.565 1.735 -13.367 1.00 94.56 96 ALA A C 1
ATOM 755 O O . ALA A 1 96 ? 7.840 1.725 -12.375 1.00 94.56 96 ALA A O 1
ATOM 756 N N . THR A 1 97 ? 9.655 2.507 -13.443 1.00 94.19 97 THR A N 1
ATOM 757 C CA . THR A 1 97 ? 10.118 3.387 -12.358 1.00 94.19 97 THR A CA 1
ATOM 758 C C . THR A 1 97 ? 9.044 4.399 -11.985 1.00 94.19 97 THR A C 1
ATOM 760 O O . THR A 1 97 ? 8.692 4.509 -10.811 1.00 94.19 97 THR A O 1
ATOM 763 N N . THR A 1 98 ? 8.482 5.104 -12.971 1.00 95.06 98 THR A N 1
ATOM 764 C CA . THR A 1 98 ? 7.410 6.079 -12.733 1.00 95.06 98 THR A CA 1
ATOM 765 C C . THR A 1 98 ? 6.194 5.426 -12.082 1.00 95.06 98 THR A C 1
ATOM 767 O O . THR A 1 98 ? 5.627 5.983 -11.141 1.00 95.06 98 THR A O 1
ATOM 770 N N . LEU A 1 99 ? 5.802 4.233 -12.537 1.00 97.00 99 LEU A N 1
ATOM 771 C CA . LEU A 1 99 ? 4.647 3.544 -11.975 1.00 97.00 99 LEU A CA 1
ATOM 772 C C . LEU A 1 99 ? 4.907 3.083 -10.533 1.00 97.00 99 LEU A C 1
ATOM 774 O O . LEU A 1 99 ? 4.071 3.329 -9.665 1.00 97.00 99 LEU A O 1
ATOM 778 N N . PHE A 1 100 ? 6.085 2.528 -10.235 1.00 97.88 100 PHE A N 1
ATOM 779 C CA . PHE A 1 100 ? 6.487 2.205 -8.863 1.00 97.88 100 PHE A CA 1
ATOM 780 C C . PHE A 1 100 ? 6.504 3.444 -7.954 1.00 97.88 100 PHE A C 1
ATOM 782 O O . PHE A 1 100 ? 5.962 3.399 -6.849 1.00 97.88 100 PHE A O 1
ATOM 789 N N . GLU A 1 101 ? 7.063 4.571 -8.401 1.00 96.50 101 GLU A N 1
ATOM 790 C CA . GLU A 1 101 ? 7.058 5.820 -7.627 1.00 96.50 101 GLU A CA 1
ATOM 791 C C . GLU A 1 101 ? 5.627 6.317 -7.343 1.00 96.50 101 GLU A C 1
ATOM 793 O O . GLU A 1 101 ? 5.338 6.772 -6.234 1.00 96.50 101 GLU A O 1
ATOM 798 N N . ASN A 1 102 ? 4.713 6.192 -8.309 1.00 97.75 102 ASN A N 1
ATOM 799 C CA . ASN A 1 102 ? 3.309 6.567 -8.134 1.00 97.75 102 ASN A CA 1
ATOM 800 C C . ASN A 1 102 ? 2.583 5.656 -7.137 1.00 97.75 102 ASN A C 1
ATOM 802 O O . ASN A 1 102 ? 1.865 6.158 -6.270 1.00 97.75 102 AS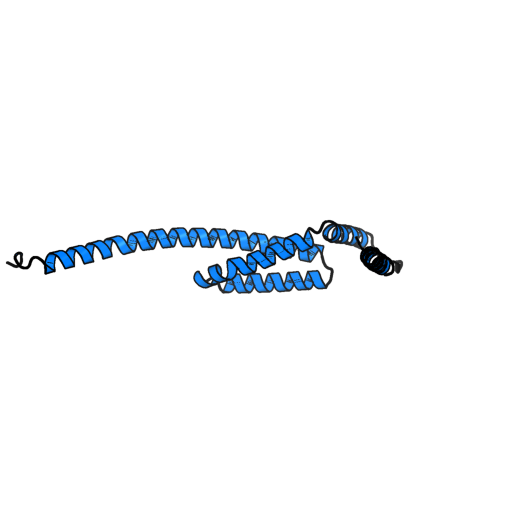N A O 1
ATOM 806 N N . ILE A 1 103 ? 2.810 4.341 -7.206 1.00 98.06 103 ILE A N 1
ATOM 807 C CA . ILE A 1 103 ? 2.262 3.385 -6.233 1.00 98.06 103 ILE A CA 1
ATOM 808 C C . ILE A 1 103 ? 2.777 3.720 -4.831 1.00 98.06 103 ILE A C 1
ATOM 810 O O . ILE A 1 103 ? 1.998 3.770 -3.883 1.00 98.06 103 ILE A O 1
ATOM 814 N N . PHE A 1 104 ? 4.073 4.009 -4.691 1.00 97.31 104 PHE A N 1
ATOM 815 C CA . PHE A 1 104 ? 4.659 4.371 -3.402 1.00 97.31 104 PHE A CA 1
ATOM 816 C C . PHE A 1 104 ? 4.015 5.628 -2.802 1.00 97.31 104 PHE A C 1
ATOM 818 O O . PHE A 1 104 ? 3.657 5.637 -1.625 1.00 97.31 104 PHE A O 1
ATOM 825 N N . LYS A 1 105 ? 3.800 6.674 -3.611 1.00 97.56 105 LYS A N 1
ATOM 826 C CA . LYS A 1 105 ? 3.087 7.888 -3.178 1.00 97.56 105 LYS A CA 1
ATOM 827 C C . LYS A 1 105 ? 1.655 7.580 -2.736 1.00 97.56 105 LYS A C 1
ATOM 829 O O . LYS A 1 105 ? 1.216 8.098 -1.713 1.00 97.56 105 LYS A O 1
ATOM 834 N N . ALA A 1 106 ? 0.940 6.732 -3.475 1.00 97.81 106 ALA A N 1
ATOM 835 C CA . ALA A 1 106 ? -0.420 6.333 -3.124 1.00 97.81 106 ALA A CA 1
ATOM 836 C C . ALA A 1 106 ? -0.474 5.565 -1.792 1.00 97.81 106 ALA A C 1
ATOM 838 O O . ALA A 1 106 ? -1.349 5.837 -0.973 1.00 97.81 106 ALA A O 1
ATOM 839 N N . ILE A 1 107 ? 0.485 4.665 -1.545 1.00 97.56 107 ILE A N 1
ATOM 840 C CA . ILE A 1 107 ? 0.618 3.954 -0.265 1.00 97.56 107 ILE A CA 1
ATOM 841 C C . ILE A 1 107 ? 0.782 4.951 0.885 1.00 97.56 107 ILE A C 1
ATOM 843 O O . ILE A 1 107 ? 0.022 4.875 1.843 1.00 97.56 107 ILE A O 1
ATOM 847 N N . ILE A 1 108 ? 1.693 5.924 0.769 1.00 96.31 108 ILE A N 1
ATOM 848 C CA . ILE A 1 108 ? 1.918 6.935 1.818 1.00 96.31 108 ILE A CA 1
ATOM 849 C C . ILE A 1 108 ? 0.632 7.716 2.128 1.00 96.31 108 ILE A C 1
ATOM 851 O O . ILE A 1 108 ? 0.300 7.935 3.292 1.00 96.31 108 ILE A O 1
ATOM 855 N N . LEU A 1 109 ? -0.112 8.128 1.097 1.00 96.44 109 LEU A N 1
ATOM 856 C CA . LEU A 1 109 ? -1.374 8.851 1.280 1.00 96.44 109 LEU A CA 1
ATOM 857 C C . LEU A 1 109 ? -2.432 7.996 1.988 1.00 96.44 109 LEU A C 1
ATOM 859 O O . LEU A 1 109 ? -3.167 8.498 2.838 1.00 96.44 109 LEU A O 1
ATOM 863 N N . LEU A 1 110 ? -2.504 6.706 1.661 1.00 96.69 110 LEU A N 1
ATOM 864 C CA . LEU A 1 110 ? -3.422 5.776 2.312 1.00 96.69 110 LEU A CA 1
ATOM 865 C C . LEU A 1 110 ? -3.016 5.485 3.759 1.00 96.69 110 LEU A C 1
ATOM 867 O O . LEU A 1 110 ? -3.889 5.422 4.620 1.00 96.69 110 LEU A O 1
ATOM 871 N N . GLU A 1 111 ? -1.722 5.345 4.050 1.00 95.06 111 GLU A N 1
ATOM 872 C CA . GLU A 1 111 ? -1.220 5.184 5.420 1.00 95.06 111 GLU A CA 1
ATOM 873 C C . GLU A 1 111 ? -1.603 6.386 6.289 1.00 95.06 111 GLU A C 1
ATOM 875 O O . GLU A 1 111 ? -2.107 6.218 7.400 1.00 95.06 111 GLU A O 1
ATOM 880 N N . ASP A 1 112 ? -1.431 7.598 5.759 1.00 95.25 112 ASP A N 1
ATOM 881 C CA . ASP A 1 112 ? -1.802 8.836 6.439 1.00 95.25 112 ASP A CA 1
ATOM 882 C C . ASP A 1 112 ? -3.311 8.923 6.711 1.00 95.25 112 ASP A C 1
ATOM 884 O O . ASP A 1 112 ? -3.733 9.283 7.813 1.00 95.25 112 ASP A O 1
ATOM 888 N N . ALA A 1 113 ? -4.130 8.547 5.726 1.00 95.44 113 ALA A N 1
ATOM 889 C CA . ALA A 1 113 ? -5.582 8.512 5.862 1.00 95.44 113 ALA A CA 1
ATOM 890 C C . ALA A 1 113 ? -6.034 7.486 6.912 1.00 95.44 113 ALA A C 1
ATOM 892 O O . ALA A 1 113 ? -6.816 7.819 7.798 1.00 95.44 113 ALA A O 1
ATOM 893 N N . ILE A 1 114 ? -5.494 6.265 6.872 1.00 95.25 114 ILE A N 1
ATOM 894 C CA . ILE A 1 114 ? -5.805 5.213 7.850 1.00 95.25 114 ILE A CA 1
ATOM 895 C C . ILE A 1 114 ? -5.425 5.650 9.264 1.00 95.25 114 ILE A C 1
ATOM 897 O O . ILE A 1 114 ? -6.175 5.410 10.208 1.00 95.25 114 ILE A O 1
ATOM 901 N N . ARG A 1 115 ? -4.266 6.293 9.428 1.00 95.00 115 ARG A N 1
ATOM 902 C CA . ARG A 1 115 ? -3.825 6.79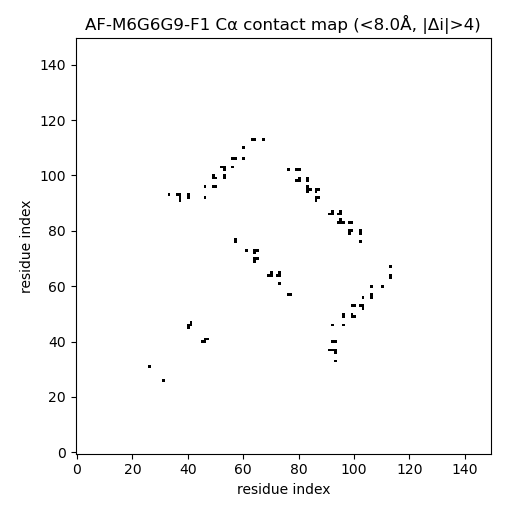9 10.729 1.00 95.00 115 ARG A CA 1
ATOM 903 C C . ARG A 1 115 ? -4.820 7.819 11.291 1.00 95.00 115 ARG A C 1
ATOM 905 O O . ARG A 1 115 ? -5.217 7.696 12.446 1.00 95.00 115 ARG A O 1
ATOM 912 N N . LYS A 1 116 ? -5.275 8.768 10.468 1.00 95.56 116 LYS A N 1
ATOM 913 C CA . LYS A 1 116 ? -6.306 9.747 10.853 1.00 95.56 116 LYS A CA 1
ATOM 914 C C . LYS A 1 116 ? -7.640 9.078 11.190 1.00 95.56 116 LYS A C 1
ATOM 916 O O . LYS A 1 116 ? -8.257 9.426 12.195 1.00 95.56 116 LYS A O 1
ATOM 921 N N . ASP A 1 117 ? -8.062 8.092 10.401 1.00 93.12 117 ASP A N 1
ATOM 922 C CA . ASP A 1 117 ? -9.286 7.330 10.668 1.00 93.12 117 ASP A CA 1
ATOM 923 C C . ASP A 1 117 ? -9.186 6.565 11.999 1.00 93.12 117 ASP A C 1
ATOM 925 O O . ASP A 1 117 ? -10.150 6.514 12.763 1.00 93.12 117 ASP A O 1
ATOM 929 N N . TYR A 1 118 ? -8.019 5.992 12.310 1.00 93.69 118 TYR A N 1
ATOM 930 C CA . TYR A 1 118 ? -7.760 5.312 13.580 1.00 93.69 118 TYR A CA 1
ATOM 931 C C . TYR A 1 118 ? -7.834 6.276 14.771 1.00 93.69 118 TYR A C 1
ATOM 933 O O . TYR A 1 118 ? -8.507 5.985 15.764 1.00 93.69 118 TYR A O 1
ATOM 941 N N . GLU A 1 119 ? -7.173 7.432 14.669 1.00 95.19 119 GLU A N 1
ATOM 942 C CA . GLU A 1 119 ? -7.214 8.491 15.684 1.00 95.19 119 GLU A CA 1
ATOM 943 C C . GLU A 1 119 ? -8.662 8.950 15.929 1.00 95.19 119 GLU A C 1
ATOM 945 O O . GLU A 1 119 ? -9.116 9.001 17.073 1.00 95.19 119 GLU A O 1
ATOM 950 N N . SER A 1 120 ? -9.425 9.186 14.857 1.00 94.69 120 SER A N 1
ATOM 951 C CA . SER A 1 120 ? -10.829 9.597 14.935 1.00 94.69 120 SER A CA 1
ATOM 952 C C . SER A 1 120 ? -11.718 8.538 15.596 1.00 94.69 120 SER A C 1
ATOM 954 O O . SER A 1 120 ? -12.450 8.859 16.535 1.00 94.69 120 SER A O 1
ATOM 956 N N . ARG A 1 121 ? -11.614 7.268 15.181 1.00 91.94 121 ARG A N 1
ATOM 957 C CA . ARG A 1 121 ? -12.378 6.158 15.780 1.00 91.94 121 ARG A CA 1
ATOM 958 C C . ARG A 1 121 ? -12.055 5.964 17.257 1.00 91.94 121 ARG A C 1
ATOM 960 O O . ARG A 1 121 ? -12.951 5.677 18.041 1.00 91.94 121 ARG A O 1
ATOM 967 N N . THR A 1 122 ? -10.794 6.144 17.646 1.00 93.75 122 THR A N 1
ATOM 968 C CA . THR A 1 122 ? -10.373 6.039 19.050 1.00 93.75 122 THR A CA 1
ATOM 969 C C . THR A 1 122 ? -11.046 7.112 19.908 1.00 93.75 122 THR A C 1
ATOM 971 O O . THR A 1 122 ? -11.550 6.810 20.989 1.00 93.75 122 THR A O 1
ATOM 974 N N . ILE A 1 123 ? -11.103 8.353 19.416 1.00 95.94 123 ILE A N 1
ATOM 975 C CA . ILE A 1 123 ? -11.782 9.457 20.108 1.00 95.94 123 ILE A CA 1
ATOM 976 C C . ILE A 1 123 ? -13.289 9.190 20.208 1.00 95.94 123 ILE A C 1
ATOM 978 O O . ILE A 1 123 ? -13.852 9.325 21.293 1.00 95.94 123 ILE A O 1
ATOM 982 N N . GLN A 1 124 ? -13.925 8.779 19.107 1.00 95.31 124 GLN A N 1
ATOM 983 C CA . GLN A 1 124 ? -15.360 8.468 19.065 1.00 95.31 124 GLN A CA 1
ATOM 984 C C . GLN A 1 124 ? -15.726 7.360 20.056 1.00 95.31 124 GLN A C 1
ATOM 986 O O . GLN A 1 124 ? -16.601 7.557 20.892 1.00 95.31 124 GLN A O 1
ATOM 991 N N . LEU A 1 125 ? -14.992 6.243 20.048 1.00 94.62 125 LEU A N 1
ATOM 992 C CA . LEU A 1 125 ? -15.193 5.153 21.006 1.00 94.62 125 LEU A CA 1
ATOM 993 C C . LEU A 1 125 ? -15.024 5.629 22.453 1.00 94.62 125 LEU A C 1
ATOM 995 O O . LEU A 1 125 ? -15.808 5.259 23.321 1.00 94.62 125 LEU A O 1
ATOM 999 N N . GLY A 1 126 ? -14.033 6.483 22.723 1.00 93.75 126 GLY A N 1
ATOM 1000 C CA . GLY A 1 126 ? -13.868 7.093 24.041 1.00 93.75 126 GLY A CA 1
ATOM 1001 C C . GLY A 1 126 ? -15.105 7.883 24.477 1.00 93.75 126 GLY A C 1
ATOM 1002 O O . GLY A 1 126 ? -15.562 7.734 25.608 1.00 93.75 126 GLY A O 1
ATOM 1003 N N . GLN A 1 127 ? -15.680 8.681 23.578 1.00 95.56 127 GLN A N 1
ATOM 1004 C CA . GLN A 1 127 ? -16.889 9.466 23.843 1.00 95.56 127 GLN A CA 1
ATOM 1005 C C . GLN A 1 127 ? -18.137 8.589 24.023 1.00 95.56 127 GLN A C 1
ATOM 1007 O O . GLN A 1 127 ? -18.954 8.884 24.892 1.00 95.56 127 GLN A O 1
ATOM 1012 N N . GLU A 1 128 ? -18.270 7.508 23.253 1.00 94.75 128 GLU A N 1
ATOM 1013 C CA . GLU A 1 128 ? -19.388 6.557 23.339 1.00 94.75 128 GLU A CA 1
ATOM 1014 C C . GLU A 1 128 ? -19.359 5.720 24.627 1.00 94.75 128 GLU A C 1
ATOM 1016 O O . GLU A 1 128 ? -20.402 5.453 25.226 1.00 94.75 128 GLU A O 1
ATOM 1021 N N . LEU A 1 129 ? -18.169 5.324 25.090 1.00 94.88 129 LEU A N 1
ATOM 1022 C CA . LEU A 1 129 ? -18.017 4.486 26.282 1.00 94.88 129 LEU A CA 1
ATOM 1023 C C . LEU A 1 129 ? -18.287 5.247 27.585 1.00 94.88 129 LEU A C 1
ATOM 1025 O O . LEU A 1 129 ? -18.787 4.653 28.539 1.00 94.88 129 LEU A O 1
ATOM 1029 N N . VAL A 1 130 ? -17.990 6.549 27.652 1.00 94.69 130 VAL A N 1
ATOM 1030 C CA . VAL A 1 130 ? -18.190 7.370 28.864 1.00 94.69 130 VAL A CA 1
ATOM 1031 C C . VAL A 1 130 ? -19.619 7.285 29.426 1.00 94.69 130 VAL A C 1
ATOM 1033 O O . VAL A 1 130 ? -19.752 6.918 30.597 1.00 94.69 130 VAL A O 1
ATOM 1036 N N . PRO A 1 131 ? -20.693 7.585 28.666 1.00 93.69 131 PRO A N 1
ATOM 1037 C CA . PRO A 1 131 ? -22.053 7.514 29.196 1.00 93.69 131 PRO A CA 1
ATOM 1038 C C . PRO A 1 131 ? -22.450 6.088 29.599 1.00 93.69 131 PRO A C 1
ATOM 1040 O O . PRO A 1 131 ? -23.113 5.918 30.618 1.00 93.69 131 PRO A O 1
ATOM 1043 N N . MET A 1 132 ? -21.990 5.068 28.867 1.00 92.88 132 MET A N 1
ATOM 1044 C CA . MET A 1 132 ? -22.248 3.661 29.193 1.00 92.88 132 MET A CA 1
ATOM 1045 C C . MET A 1 132 ? -21.580 3.244 30.513 1.00 92.88 132 MET A C 1
ATOM 1047 O O . MET A 1 132 ? -22.176 2.558 31.338 1.00 92.88 132 MET A O 1
ATOM 1051 N N . ILE A 1 133 ? -20.350 3.701 30.763 1.00 92.19 133 ILE A N 1
ATOM 1052 C CA . ILE A 1 133 ? -19.658 3.467 32.038 1.00 92.19 133 ILE A CA 1
ATOM 1053 C C . ILE A 1 133 ? -20.404 4.158 33.186 1.00 92.19 133 ILE A C 1
ATOM 1055 O O . ILE A 1 133 ? -20.536 3.585 34.268 1.00 92.19 133 ILE A O 1
ATOM 1059 N N . VAL A 1 134 ? -20.890 5.385 32.973 1.00 93.00 134 VAL A N 1
ATOM 1060 C CA . VAL A 1 134 ? -21.666 6.117 33.985 1.00 93.00 134 VAL A CA 1
ATOM 1061 C C . VAL A 1 134 ? -22.976 5.395 34.299 1.00 93.00 134 VAL A C 1
ATOM 1063 O O . VAL A 1 134 ? -23.276 5.222 35.479 1.00 93.00 134 VAL A O 1
ATOM 1066 N N . SER A 1 135 ? -23.722 4.931 33.290 1.00 91.06 135 SER A N 1
ATOM 1067 C CA . SER A 1 135 ? -24.981 4.209 33.510 1.00 91.06 135 SER A CA 1
ATOM 1068 C C . SER A 1 135 ? -24.766 2.912 34.287 1.00 91.06 135 SER A C 1
ATOM 1070 O O . SER A 1 135 ? -25.465 2.677 35.265 1.00 91.06 135 SER A O 1
ATOM 1072 N N . ILE A 1 136 ? -23.738 2.127 33.941 1.00 90.19 136 ILE A N 1
ATOM 1073 C CA . ILE A 1 136 ? -23.391 0.895 34.668 1.00 90.19 136 ILE A CA 1
ATOM 1074 C C . ILE A 1 136 ? -23.096 1.193 36.146 1.00 90.19 136 ILE A C 1
ATOM 1076 O O . ILE A 1 136 ? -23.616 0.517 37.030 1.00 90.19 136 ILE A O 1
ATOM 1080 N N . ARG A 1 137 ? -22.307 2.239 36.436 1.00 87.38 137 ARG A N 1
ATOM 1081 C CA . ARG A 1 137 ? -21.991 2.632 37.822 1.00 87.38 137 ARG A CA 1
ATOM 1082 C C . ARG A 1 137 ? -23.221 3.088 38.605 1.00 87.38 137 ARG A C 1
ATOM 1084 O O . ARG A 1 137 ? -23.283 2.861 39.812 1.00 87.38 137 ARG A O 1
ATOM 1091 N N . LEU A 1 138 ? -24.152 3.789 37.957 1.00 86.38 138 LEU A N 1
ATOM 1092 C CA . LEU A 1 138 ? -25.400 4.211 38.593 1.00 86.38 138 LEU A CA 1
ATOM 1093 C C . LEU A 1 138 ? -26.276 2.997 38.908 1.00 86.38 138 LEU A C 1
ATOM 1095 O O . LEU A 1 138 ? -26.683 2.857 40.058 1.00 86.38 138 LEU A O 1
ATOM 1099 N N . ASP A 1 139 ? -26.457 2.090 37.945 1.00 83.62 139 ASP A N 1
ATOM 1100 C CA . ASP A 1 139 ? -27.230 0.856 38.113 1.00 83.62 139 ASP A CA 1
ATOM 1101 C C . ASP A 1 139 ? -26.695 -0.011 39.263 1.00 83.62 139 ASP A C 1
ATOM 1103 O O . ASP A 1 139 ? -27.470 -0.499 40.091 1.00 83.62 139 ASP A O 1
ATOM 1107 N N . GLU A 1 140 ? -25.371 -0.180 39.352 1.00 79.81 140 GLU A N 1
ATOM 1108 C CA . GLU A 1 140 ? -24.718 -0.902 40.449 1.00 79.81 140 GLU A CA 1
ATOM 1109 C C . GLU A 1 140 ? -24.983 -0.253 41.812 1.00 79.81 140 GLU A C 1
ATOM 1111 O O . GLU A 1 140 ? -25.321 -0.956 42.765 1.00 79.81 140 GLU A O 1
ATOM 1116 N N . LYS A 1 141 ? -24.902 1.081 41.915 1.00 72.31 141 LYS A N 1
ATOM 1117 C CA . LYS A 1 141 ? -25.204 1.792 43.167 1.00 72.31 141 LYS A CA 1
ATOM 1118 C C . LYS A 1 141 ? -26.657 1.610 43.600 1.00 72.31 141 LYS A C 1
ATOM 1120 O O . LYS A 1 141 ? -26.899 1.333 44.770 1.00 72.31 141 LYS A O 1
ATOM 1125 N N . THR A 1 142 ? -27.613 1.699 42.676 1.00 67.06 142 THR A N 1
ATOM 1126 C CA . THR A 1 142 ? -29.038 1.468 42.981 1.00 67.06 142 THR A CA 1
ATOM 1127 C C . THR A 1 142 ? -29.350 0.036 43.411 1.00 67.06 142 THR A C 1
ATOM 1129 O O . THR A 1 142 ? -30.289 -0.172 44.170 1.00 67.06 142 THR A O 1
ATOM 1132 N N . LYS A 1 143 ? -28.580 -0.963 42.961 1.00 65.44 143 LYS A N 1
ATOM 1133 C CA . LYS A 1 143 ? -28.766 -2.361 43.389 1.00 65.44 143 LYS A CA 1
ATOM 1134 C C . LYS A 1 143 ? -28.220 -2.645 44.788 1.00 65.44 143 LYS A C 1
ATOM 1136 O O . LYS A 1 143 ? -28.709 -3.558 45.444 1.00 65.44 143 LYS A O 1
ATOM 1141 N N . ILE A 1 144 ? -27.201 -1.904 45.223 1.00 61.03 144 ILE A N 1
ATOM 1142 C CA . ILE A 1 144 ? -26.552 -2.096 46.528 1.00 61.03 144 ILE A CA 1
ATOM 1143 C C . ILE A 1 144 ? -27.314 -1.366 47.646 1.00 61.03 144 ILE A C 1
ATOM 1145 O O . ILE A 1 144 ? -27.245 -1.797 48.794 1.00 61.03 144 ILE A O 1
ATOM 1149 N N . ASP A 1 145 ? -28.085 -0.325 47.320 1.00 55.12 145 ASP A N 1
ATOM 1150 C CA . ASP A 1 145 ? -28.812 0.489 48.301 1.00 55.12 145 ASP A CA 1
ATOM 1151 C C . ASP A 1 145 ? -30.343 0.430 48.080 1.00 55.12 145 ASP A C 1
ATOM 1153 O O . ASP A 1 145 ? -30.936 1.333 47.483 1.00 55.12 145 ASP A O 1
ATOM 1157 N N . PRO A 1 146 ? -31.033 -0.637 48.540 1.00 55.44 146 PRO A N 1
ATOM 1158 C CA . PRO A 1 146 ? -32.479 -0.789 48.354 1.00 55.44 146 PRO A CA 1
ATOM 1159 C C . PRO A 1 146 ? -33.320 0.163 49.229 1.00 55.44 146 PRO A C 1
ATOM 1161 O O . PRO A 1 146 ? -34.540 0.186 49.104 1.00 55.44 146 PRO A O 1
ATOM 1164 N N . PHE A 1 147 ? -32.702 0.965 50.105 1.00 55.16 147 PHE A N 1
ATOM 1165 C CA . PHE A 1 147 ? -33.398 1.848 51.053 1.00 55.16 147 PHE A CA 1
ATOM 1166 C C . PHE A 1 147 ? -33.901 3.179 50.460 1.00 55.16 147 PHE A C 1
ATOM 1168 O O . PHE A 1 147 ? -34.515 3.968 51.176 1.00 55.16 147 PHE A O 1
ATOM 1175 N N . PHE A 1 148 ? -33.699 3.422 49.161 1.00 53.78 148 PHE A N 1
ATOM 1176 C CA . PHE A 1 148 ? -34.207 4.604 48.444 1.00 53.78 148 PHE A CA 1
ATOM 1177 C C . PHE A 1 148 ? -35.414 4.314 47.530 1.00 53.78 148 PHE A C 1
ATOM 1179 O O . PHE A 1 148 ? -35.653 5.042 46.570 1.00 53.78 148 PHE A O 1
ATOM 1186 N N . GLN A 1 149 ? -36.198 3.272 47.822 1.00 48.72 149 GLN A N 1
ATOM 1187 C CA . GLN A 1 149 ? -37.531 3.088 47.237 1.00 48.72 149 GLN A CA 1
ATOM 1188 C C . GLN A 1 149 ? -38.601 3.382 48.297 1.00 48.72 149 GLN A C 1
ATOM 1190 O O . GLN A 1 149 ? -39.029 2.484 49.019 1.00 48.72 149 GLN A O 1
ATOM 1195 N N . TYR A 1 150 ? -38.987 4.656 48.404 1.00 44.00 150 TYR A N 1
ATOM 1196 C CA . TYR A 1 150 ? -40.260 5.083 48.994 1.00 44.00 150 TYR A CA 1
ATOM 1197 C C . TYR A 1 150 ? -41.210 5.486 47.870 1.00 44.00 150 TYR A C 1
ATOM 1199 O O . TYR A 1 150 ? -40.736 6.180 46.940 1.00 44.00 150 TYR A O 1
#

Solvent-accessible surface area (backbone atoms only — not comparable to full-atom values): 8572 Å² total; per-residue (Å²): 134,65,74,69,62,58,55,55,57,54,56,62,60,56,63,69,64,72,78,78,79,77,82,76,93,82,78,62,80,68,59,59,58,52,54,52,51,38,48,48,37,59,76,68,42,53,46,62,52,45,48,53,49,32,55,52,48,54,63,64,47,47,61,57,32,53,77,69,70,37,52,67,60,52,53,48,54,50,50,56,48,54,51,23,52,50,30,45,77,70,67,38,44,61,63,16,41,53,45,33,54,50,53,41,53,51,50,53,54,49,53,54,49,49,51,50,52,50,56,52,50,53,52,50,51,53,62,60,45,49,60,54,55,51,49,53,55,50,54,53,51,56,69,75,48,72,87,78,76,126

Nearest PDB structures (foldseek):
  6rjx-assembly1_A  TM=6.978E-01  e=6.924E+00  Borreliella burgdorferi B31
  6zw4-assembly1_H  TM=3.629E-01  e=7.791E+00  Nostoc punctiforme
  6zw4-assembly1_T  TM=3.629E-01  e=7.791E+00  Nostoc punctiforme
  6zw4-assembly1_GA  TM=3.629E-01  e=7.791E+00  Nostoc punctiforme
  6zw4-assembly1_SA  TM=3.629E-01  e=7.791E+00  Nostoc punctiforme

Secondary structure (DSSP, 8-state):
--HHHHHHHHHHHHHTTTT-----S---HHHHHHHHHHHHHHHT-HHHHHHHHHHHHHHHHHHHHHHTT-HHHHHHHHHHHHHHHHHHHTT-HHHHHHHHHHHHHHHHHHHHHHH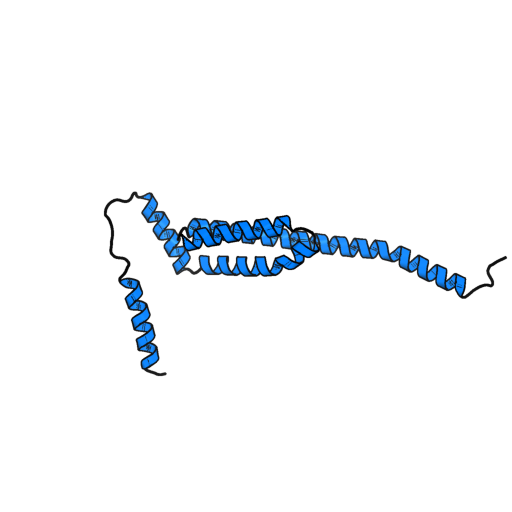HHHHHHHHHHHHHHHHHHHHHHHHHHHHH-GGG--

Organism: NCBI:txid996804

Foldseek 3Di:
DDPVVVVVVVVVVVVVVPPPPDDDPDDDPVVVVQVVVLVVCVVVCVLVVLLVLLVVLLVVCVVLCVVVVVVVLNVVLVVLNVVLVVCVVVSVRVVSSVSSVVSNVSSVVVVVVSVVVVVVVVVVVVVVVVVVVVVVVVVVVCVVCVPPDD

Mean predicted aligned error: 14.12 Å

Sequence (150 aa):
MNKVGSAICALFLTYNVSIFSQTIPGESKDSKQKLTSDRELIETGKLEFIRRKVYLGLKGIRVSLLNFGKKQDLEKLAADYGQAETLYLKAEYGNATTLFENIFKAIILLEDAIRKDYESRTIQLG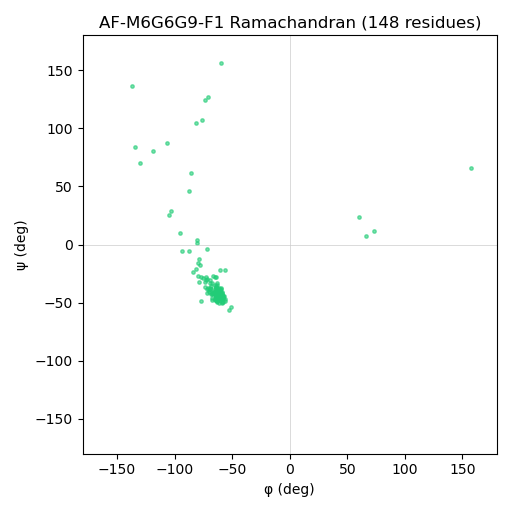QELVPMIVSIRLDEKTKIDPFFQY

Radius of gyration: 29.43 Å; Cα contacts (8 Å, |Δi|>4): 59; chains: 1; bounding box: 82×31×89 Å